Protein AF-A0A085N823-F1 (afdb_monomer)

Structure (mmCIF, N/CA/C/O backbone):
data_AF-A0A085N823-F1
#
_entry.id   AF-A0A085N823-F1
#
loop_
_atom_site.group_PDB
_atom_site.id
_atom_site.type_symbol
_atom_site.label_atom_id
_atom_site.label_alt_id
_atom_site.label_comp_id
_atom_site.label_asym_id
_atom_site.label_entity_id
_atom_site.label_seq_id
_atom_site.pdbx_PDB_ins_code
_atom_site.Cartn_x
_atom_site.Cartn_y
_atom_site.Cartn_z
_atom_site.occupancy
_atom_site.B_iso_or_equiv
_atom_site.auth_seq_id
_atom_site.auth_comp_id
_atom_site.auth_asym_id
_atom_site.auth_atom_id
_atom_site.pdbx_PDB_model_num
ATOM 1 N N . MET A 1 1 ? 18.496 -8.854 4.086 1.00 78.06 1 MET A N 1
ATOM 2 C CA . MET A 1 1 ? 17.150 -8.750 4.682 1.00 78.06 1 MET A CA 1
ATOM 3 C C . MET A 1 1 ? 16.827 -7.274 4.745 1.00 78.06 1 MET A C 1
ATOM 5 O O . MET A 1 1 ? 17.686 -6.530 5.198 1.00 78.06 1 MET A O 1
ATOM 9 N N . MET A 1 2 ? 15.690 -6.856 4.196 1.00 91.50 2 MET A N 1
ATOM 10 C CA . MET A 1 2 ? 15.240 -5.463 4.226 1.00 91.50 2 MET A CA 1
ATOM 11 C C . MET A 1 2 ? 14.125 -5.360 5.263 1.00 91.50 2 MET A C 1
ATOM 13 O O . MET A 1 2 ? 13.225 -6.196 5.261 1.00 91.50 2 MET A O 1
ATOM 17 N N . GLU A 1 3 ? 14.219 -4.380 6.153 1.00 95.69 3 GLU A N 1
ATOM 18 C CA . GLU A 1 3 ? 13.200 -4.093 7.161 1.00 95.69 3 GLU A CA 1
ATOM 19 C C . GLU A 1 3 ? 12.447 -2.829 6.749 1.00 95.69 3 GLU A C 1
ATOM 21 O O . GLU A 1 3 ? 13.062 -1.837 6.355 1.00 95.69 3 GLU A O 1
ATOM 26 N N . VAL A 1 4 ? 11.116 -2.887 6.794 1.00 96.62 4 VAL A N 1
ATOM 27 C CA . VAL A 1 4 ? 10.230 -1.802 6.364 1.00 96.62 4 VAL A CA 1
ATOM 28 C C . VAL A 1 4 ? 9.190 -1.564 7.451 1.00 96.62 4 VAL A C 1
ATOM 30 O O . VAL A 1 4 ? 8.530 -2.498 7.903 1.00 96.62 4 VAL A O 1
ATOM 33 N N . HIS A 1 5 ? 9.018 -0.301 7.839 1.00 96.38 5 HIS A N 1
ATOM 34 C CA . HIS A 1 5 ? 7.946 0.137 8.728 1.00 96.38 5 HIS A CA 1
ATOM 35 C C . HIS A 1 5 ? 6.922 0.941 7.925 1.00 96.38 5 HIS A C 1
ATOM 37 O O . HIS A 1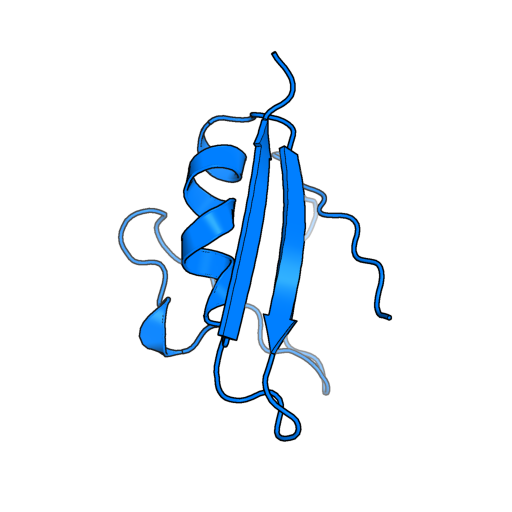 5 ? 7.272 1.925 7.275 1.00 96.38 5 HIS A O 1
ATOM 43 N N . VAL A 1 6 ? 5.656 0.523 7.972 1.00 95.19 6 VAL A N 1
ATOM 44 C CA . VAL A 1 6 ? 4.552 1.181 7.261 1.00 95.19 6 VAL A CA 1
ATOM 45 C C . VAL A 1 6 ? 3.898 2.218 8.174 1.00 95.19 6 VAL A C 1
ATOM 47 O O . VAL A 1 6 ? 3.520 1.909 9.304 1.00 95.19 6 VAL A O 1
ATOM 50 N N . PHE A 1 7 ? 3.736 3.443 7.673 1.00 94.94 7 PHE A N 1
ATOM 51 C CA . PHE A 1 7 ? 3.111 4.561 8.386 1.00 94.94 7 PHE A CA 1
ATOM 52 C C . PHE A 1 7 ? 1.903 5.095 7.615 1.00 94.94 7 PHE A C 1
ATOM 54 O O . PHE A 1 7 ? 1.823 4.958 6.395 1.00 94.94 7 PHE A O 1
ATOM 61 N N . TRP A 1 8 ? 0.972 5.737 8.323 1.00 94.00 8 TRP A N 1
ATOM 62 C CA . TRP A 1 8 ? -0.180 6.403 7.717 1.00 94.00 8 TRP A CA 1
ATOM 63 C C . TRP A 1 8 ? -0.552 7.678 8.475 1.00 94.00 8 TRP A C 1
ATOM 65 O O . TRP A 1 8 ? -0.229 7.826 9.653 1.00 94.00 8 TRP A O 1
ATOM 75 N N . THR A 1 9 ? -1.238 8.594 7.790 1.00 94.56 9 THR A N 1
ATOM 76 C CA . THR A 1 9 ? -1.813 9.810 8.378 1.00 94.56 9 THR A CA 1
ATOM 77 C C . THR A 1 9 ? -3.143 10.150 7.704 1.00 94.56 9 THR A C 1
ATOM 79 O O . THR A 1 9 ? -3.313 9.908 6.508 1.00 94.56 9 THR A O 1
ATOM 82 N N . SER A 1 10 ? -4.083 10.718 8.461 1.00 93.88 10 SER A N 1
ATOM 83 C CA . SER A 1 10 ? -5.300 11.361 7.938 1.00 93.88 10 SER A CA 1
ATOM 84 C C . SER A 1 10 ? -5.125 12.860 7.697 1.00 93.88 10 SER A C 1
ATOM 86 O O . SER A 1 10 ? -6.002 13.493 7.115 1.00 93.88 10 SER A O 1
ATOM 88 N N . GLU A 1 11 ? -4.021 13.437 8.168 1.00 97.00 11 GLU A N 1
ATOM 89 C CA . GLU A 1 11 ? -3.776 14.875 8.161 1.00 97.00 11 GLU A CA 1
ATOM 90 C C . GLU A 1 11 ? -2.510 15.190 7.367 1.00 97.00 11 GLU A C 1
ATOM 92 O O . GLU A 1 11 ? -1.442 14.623 7.613 1.00 97.00 11 GLU A O 1
ATOM 97 N N . ILE A 1 12 ? -2.645 16.104 6.405 1.00 95.88 12 ILE A N 1
ATOM 98 C CA . ILE A 1 12 ? -1.549 16.617 5.584 1.00 95.88 12 ILE A CA 1
ATOM 99 C C . ILE A 1 12 ? -1.657 18.137 5.475 1.00 95.88 12 ILE A C 1
ATOM 101 O O . ILE A 1 12 ? -2.750 18.704 5.519 1.00 95.88 12 ILE A O 1
ATOM 105 N N . SER A 1 13 ? -0.520 18.796 5.280 1.00 97.94 13 SER A N 1
ATOM 106 C CA . SER A 1 13 ? -0.445 20.226 4.983 1.00 97.94 13 SER A CA 1
ATOM 107 C C . SER A 1 13 ? 0.323 20.455 3.685 1.00 97.94 13 SER A C 1
ATOM 109 O O . SER A 1 13 ? 1.359 19.830 3.471 1.00 97.94 13 SER A O 1
ATOM 111 N N . GLY A 1 14 ? -0.147 21.389 2.856 1.00 96.38 14 GLY A N 1
ATOM 112 C CA . GLY A 1 14 ? 0.413 21.645 1.526 1.00 96.38 14 GLY A CA 1
ATOM 113 C C . GLY A 1 14 ? -0.175 20.733 0.445 1.00 96.38 14 GLY A C 1
ATOM 114 O O . GLY A 1 14 ? -1.194 20.076 0.649 1.00 96.38 14 GLY A O 1
ATOM 115 N N . THR A 1 15 ? 0.459 20.722 -0.727 1.00 96.12 15 THR A N 1
ATOM 116 C CA . THR A 1 15 ? 0.037 19.930 -1.893 1.00 96.12 15 THR A CA 1
ATOM 117 C C . THR A 1 15 ? 1.197 19.068 -2.392 1.00 96.12 15 THR A C 1
ATOM 119 O O . THR A 1 15 ? 2.285 19.621 -2.570 1.00 96.12 15 THR A O 1
ATOM 122 N N . PRO A 1 16 ? 1.000 17.757 -2.649 1.00 96.06 16 PRO A N 1
ATOM 123 C CA . PRO A 1 16 ? 2.036 16.916 -3.245 1.00 96.06 16 PRO A CA 1
ATOM 124 C C . PRO A 1 16 ? 2.527 17.492 -4.577 1.00 96.06 16 PRO A C 1
ATOM 126 O O . PRO A 1 16 ? 1.720 17.962 -5.379 1.00 96.06 16 PRO A O 1
ATOM 129 N N . ALA A 1 17 ? 3.837 17.440 -4.806 1.00 96.38 17 ALA A N 1
ATOM 130 C CA . ALA A 1 17 ? 4.481 17.904 -6.029 1.00 96.38 17 ALA A CA 1
ATOM 131 C C . ALA A 1 17 ? 5.461 16.841 -6.536 1.00 96.38 17 ALA A C 1
ATOM 133 O O . ALA A 1 17 ? 5.986 16.051 -5.753 1.00 96.38 17 ALA A O 1
ATOM 134 N N . GLU A 1 18 ? 5.670 16.819 -7.848 1.00 97.75 18 GLU A N 1
ATOM 135 C CA . GLU A 1 18 ? 6.634 15.935 -8.498 1.00 97.75 18 GLU A CA 1
ATOM 136 C C . GLU A 1 18 ? 8.074 16.307 -8.116 1.00 97.75 18 GLU A C 1
ATOM 138 O O . GLU A 1 18 ? 8.406 17.484 -7.946 1.00 97.75 18 GLU A O 1
ATOM 143 N N . SER A 1 19 ? 8.916 15.288 -7.978 1.00 97.19 19 SER A N 1
ATOM 144 C CA . SER A 1 19 ? 10.358 15.389 -7.778 1.00 97.19 19 SER A CA 1
ATOM 145 C C . SER A 1 19 ? 11.087 14.499 -8.787 1.00 97.19 19 SER A C 1
ATOM 147 O O . SER A 1 19 ? 10.464 13.686 -9.467 1.00 97.19 19 SER A O 1
ATOM 149 N N . ASP A 1 20 ? 12.416 14.603 -8.846 1.00 97.38 20 ASP A N 1
ATOM 150 C CA . ASP A 1 20 ? 13.248 13.742 -9.701 1.00 97.38 20 ASP A CA 1
ATOM 151 C C . ASP A 1 20 ? 13.085 12.240 -9.387 1.00 97.38 20 ASP A C 1
ATOM 153 O O . ASP A 1 20 ? 13.369 11.391 -10.230 1.00 97.38 20 ASP A O 1
ATOM 157 N N . GLU A 1 21 ? 12.630 11.905 -8.177 1.00 97.12 21 GLU A N 1
ATOM 158 C CA . GLU A 1 21 ? 12.455 10.529 -7.707 1.00 97.12 21 GLU A CA 1
ATOM 159 C C . GLU A 1 21 ? 11.003 10.037 -7.821 1.00 97.12 21 GLU A C 1
ATOM 161 O O . GLU A 1 21 ? 10.772 8.854 -8.074 1.00 97.12 21 GLU A O 1
ATOM 166 N N . MET A 1 22 ? 10.006 10.911 -7.622 1.00 95.94 22 MET A N 1
ATOM 167 C CA . MET A 1 22 ? 8.604 10.502 -7.468 1.00 95.94 22 MET A CA 1
ATOM 168 C C . MET A 1 22 ? 7.612 11.458 -8.138 1.00 95.94 22 MET A C 1
ATOM 170 O O . MET A 1 22 ? 7.744 12.676 -8.069 1.00 95.94 22 MET A O 1
ATOM 174 N N . SER A 1 23 ? 6.532 10.889 -8.684 1.00 96.62 23 SER A N 1
ATOM 175 C CA . SER A 1 23 ? 5.404 11.615 -9.291 1.00 96.62 23 SER A CA 1
ATOM 176 C C . SER A 1 23 ? 4.100 11.277 -8.540 1.00 96.62 23 SER A C 1
ATOM 178 O O . SER A 1 23 ? 3.420 10.305 -8.893 1.00 96.62 23 SER A O 1
ATOM 180 N N . PRO A 1 24 ? 3.758 12.001 -7.449 1.00 96.38 24 PRO A N 1
ATOM 181 C CA . PRO A 1 24 ? 2.622 11.663 -6.591 1.00 96.38 24 PRO A CA 1
ATOM 182 C C . PRO A 1 24 ? 1.284 11.735 -7.328 1.00 96.38 24 PRO A C 1
ATOM 184 O O . PRO A 1 24 ? 1.011 12.682 -8.068 1.00 96.38 24 PRO A O 1
ATOM 187 N N . ARG A 1 25 ? 0.408 10.755 -7.085 1.00 95.88 25 ARG A N 1
ATOM 188 C CA . ARG A 1 25 ? -0.938 10.703 -7.669 1.00 95.88 25 ARG A CA 1
ATOM 189 C C . ARG A 1 25 ? -1.961 10.236 -6.648 1.00 95.88 25 ARG A C 1
ATOM 191 O O . ARG A 1 25 ? -1.706 9.326 -5.865 1.00 95.88 25 ARG A O 1
ATOM 198 N N . TRP A 1 26 ? -3.136 10.850 -6.701 1.00 95.69 26 TRP A N 1
ATOM 199 C CA . TRP A 1 26 ? -4.285 10.437 -5.908 1.00 95.69 26 TRP A CA 1
ATOM 200 C C . TRP A 1 26 ? -5.038 9.313 -6.616 1.00 95.69 26 TRP A C 1
ATOM 202 O O . TRP A 1 26 ? -5.324 9.408 -7.809 1.00 95.69 26 TRP A O 1
ATOM 212 N N . PHE A 1 27 ? -5.403 8.280 -5.861 1.00 95.69 27 PHE A N 1
ATOM 213 C CA . PHE A 1 27 ? -6.241 7.178 -6.323 1.00 95.69 27 PHE A CA 1
ATOM 214 C C . PHE A 1 27 ? -7.428 7.016 -5.380 1.00 95.69 27 PHE A C 1
ATOM 216 O O . PHE A 1 27 ? -7.295 7.147 -4.163 1.00 95.69 27 PHE A O 1
ATOM 223 N N . GLU A 1 28 ? -8.59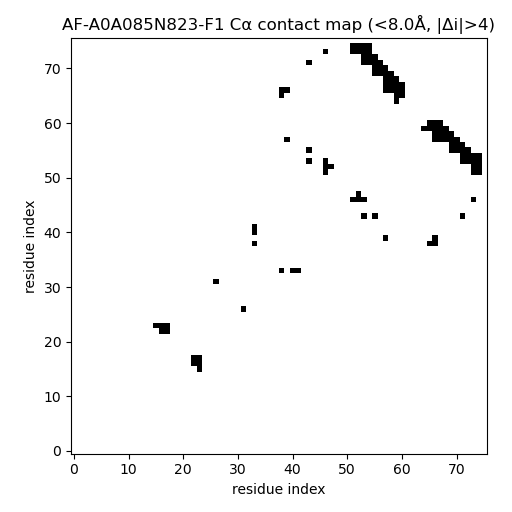8 6.701 -5.930 1.00 96.06 28 GLU A N 1
ATOM 224 C CA . GLU A 1 28 ? -9.709 6.237 -5.104 1.00 96.06 28 GLU A CA 1
ATOM 225 C C . GLU A 1 28 ? -9.356 4.871 -4.501 1.00 96.06 28 GLU A C 1
ATOM 227 O O . GLU A 1 28 ? -8.795 4.020 -5.188 1.00 96.06 28 GLU A O 1
ATOM 232 N N . LEU A 1 29 ? -9.760 4.611 -3.253 1.00 91.94 29 LEU A N 1
ATOM 233 C CA . LEU A 1 29 ? -9.427 3.361 -2.550 1.00 91.94 29 LEU A CA 1
ATOM 234 C C . LEU A 1 29 ? -9.880 2.087 -3.289 1.00 91.94 29 LEU A C 1
ATOM 236 O O . LEU A 1 29 ? -9.262 1.038 -3.147 1.00 91.94 29 LEU A O 1
ATOM 240 N N . LYS A 1 30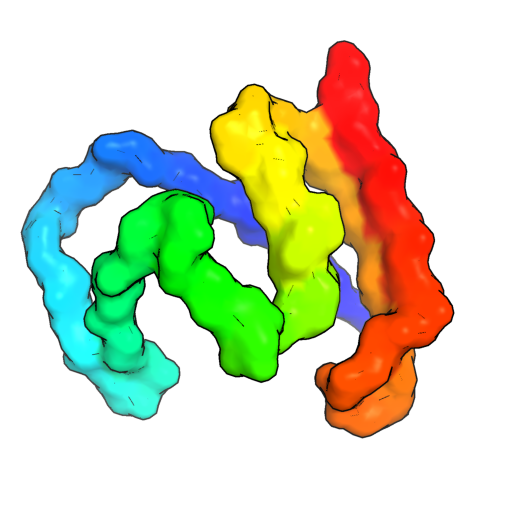 ? -10.948 2.175 -4.091 1.00 92.50 30 LYS A N 1
ATOM 241 C CA . LYS A 1 30 ? -11.464 1.070 -4.920 1.00 92.50 30 LYS A CA 1
ATOM 242 C C . LYS A 1 30 ? -10.715 0.877 -6.247 1.00 92.50 30 LYS A C 1
ATOM 244 O O . LYS A 1 30 ? -10.893 -0.151 -6.886 1.00 92.50 30 LYS A O 1
ATOM 249 N N . ASN A 1 31 ? -9.910 1.859 -6.657 1.00 94.56 31 ASN A N 1
ATOM 250 C CA . ASN A 1 31 ? -9.247 1.940 -7.962 1.00 94.56 31 ASN A CA 1
ATOM 251 C C . ASN A 1 31 ? -7.714 2.0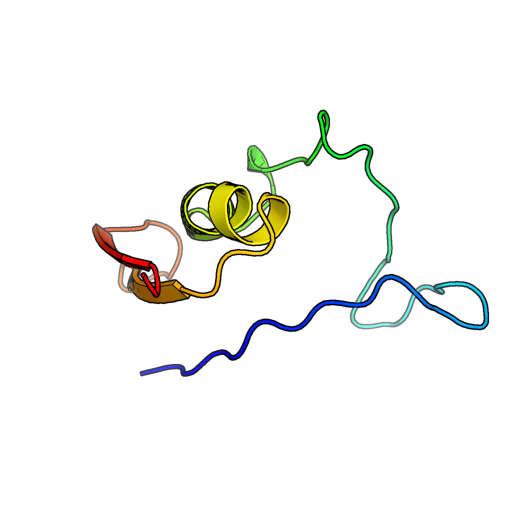14 -7.823 1.00 94.56 31 ASN A C 1
ATOM 253 O O . ASN A 1 31 ? -7.034 2.595 -8.669 1.00 94.56 31 ASN A O 1
ATOM 257 N N . VAL A 1 32 ? -7.165 1.446 -6.746 1.00 95.12 32 VAL A N 1
ATOM 258 C CA . VAL A 1 32 ? -5.716 1.352 -6.534 1.00 95.12 32 VAL A CA 1
ATOM 259 C C . VAL A 1 32 ? -5.101 0.454 -7.625 1.00 95.12 32 VAL A C 1
ATOM 261 O O . VAL A 1 32 ? -5.591 -0.660 -7.846 1.00 95.12 32 VAL A O 1
ATOM 264 N N . PRO A 1 33 ? -4.053 0.901 -8.342 1.00 96.69 33 PRO A N 1
ATOM 265 C CA . PRO A 1 33 ? -3.540 0.218 -9.528 1.00 96.69 33 PRO A CA 1
ATOM 266 C C . PRO A 1 33 ? -2.579 -0.923 -9.166 1.00 96.69 33 PRO A C 1
ATOM 268 O O . PRO A 1 33 ? -1.435 -0.939 -9.607 1.00 96.69 33 PRO A O 1
ATOM 271 N N . PHE A 1 34 ? -3.037 -1.920 -8.408 1.00 95.00 34 PHE A N 1
ATOM 272 C CA . PHE A 1 34 ? -2.156 -2.962 -7.867 1.00 95.00 34 PHE A CA 1
ATOM 273 C C . PHE A 1 34 ? -1.380 -3.800 -8.896 1.00 95.00 34 PHE A C 1
ATOM 275 O O . PHE A 1 34 ? -0.424 -4.477 -8.541 1.00 95.00 34 PHE A O 1
ATOM 282 N N . HIS A 1 35 ? -1.787 -3.789 -10.164 1.00 94.06 35 HIS A N 1
ATOM 283 C CA . HIS A 1 35 ? -1.063 -4.444 -11.257 1.00 94.06 35 HIS A CA 1
ATOM 284 C C . HIS A 1 35 ? 0.224 -3.700 -11.665 1.00 94.06 35 HIS A C 1
ATOM 286 O O . HIS A 1 35 ? 1.044 -4.264 -12.379 1.00 94.06 35 HIS A O 1
ATOM 292 N N . GLN A 1 36 ? 0.377 -2.441 -11.242 1.00 95.12 36 GLN A N 1
ATOM 293 C CA . GLN A 1 36 ? 1.575 -1.605 -11.417 1.00 95.12 36 GLN A CA 1
ATOM 294 C C . GLN A 1 36 ? 2.354 -1.436 -10.102 1.00 95.12 36 GLN A C 1
ATOM 296 O O . GLN A 1 36 ? 3.296 -0.654 -10.046 1.00 95.12 36 GLN A O 1
ATOM 301 N N . MET A 1 37 ? 1.926 -2.114 -9.035 1.00 94.31 37 MET A N 1
ATOM 302 C CA . MET A 1 37 ? 2.517 -2.035 -7.701 1.00 94.31 37 MET A CA 1
ATOM 303 C C . MET A 1 37 ? 3.297 -3.310 -7.389 1.00 94.31 37 MET A C 1
ATOM 305 O O . MET A 1 37 ? 3.275 -4.272 -8.164 1.00 94.31 37 MET A O 1
ATOM 309 N N . TRP A 1 38 ? 3.968 -3.327 -6.242 1.00 94.25 38 TRP A N 1
ATOM 310 C CA . TRP A 1 38 ? 4.656 -4.526 -5.798 1.00 94.25 38 TRP A CA 1
ATOM 311 C C . TRP A 1 38 ? 3.637 -5.632 -5.471 1.00 94.25 38 TRP A C 1
ATOM 313 O O . TRP A 1 38 ? 2.561 -5.344 -4.936 1.00 94.25 38 TRP A O 1
ATOM 323 N N . PRO A 1 39 ? 3.937 -6.909 -5.779 1.00 94.94 39 PRO A N 1
ATOM 324 C CA . PRO A 1 39 ? 3.025 -8.017 -5.495 1.00 94.94 39 PRO A CA 1
ATOM 325 C C . PRO A 1 39 ? 2.591 -8.125 -4.026 1.00 94.94 39 PRO A C 1
ATOM 327 O O . PRO A 1 39 ? 1.478 -8.578 -3.752 1.00 94.94 39 PRO A O 1
ATOM 330 N N . ASP A 1 40 ? 3.446 -7.724 -3.083 1.00 96.12 40 ASP A N 1
ATOM 331 C CA . ASP A 1 40 ? 3.143 -7.770 -1.653 1.00 96.12 40 ASP A CA 1
ATOM 332 C C . ASP A 1 40 ? 2.116 -6.721 -1.207 1.00 96.12 40 ASP A C 1
ATOM 334 O O . ASP A 1 40 ? 1.351 -6.999 -0.278 1.00 96.12 40 ASP A O 1
ATOM 338 N N . ASP A 1 41 ? 2.001 -5.589 -1.909 1.00 95.62 41 ASP A N 1
ATOM 339 C CA . ASP A 1 41 ? 1.063 -4.508 -1.573 1.00 95.62 41 ASP A CA 1
ATOM 340 C C . ASP A 1 41 ? -0.382 -5.008 -1.505 1.00 95.62 41 ASP A C 1
ATOM 342 O O . ASP A 1 41 ? -1.118 -4.691 -0.571 1.00 95.62 41 ASP A O 1
ATOM 346 N N . GLN A 1 42 ? -0.782 -5.886 -2.430 1.00 94.81 42 GLN A N 1
ATOM 347 C CA . GLN A 1 42 ? -2.125 -6.485 -2.441 1.00 94.81 42 GLN A CA 1
ATOM 348 C C . GLN A 1 42 ? -2.433 -7.318 -1.188 1.00 94.81 42 GLN A C 1
ATOM 350 O O . GLN A 1 42 ? -3.602 -7.489 -0.832 1.00 94.81 42 GLN A O 1
ATOM 355 N N . ILE A 1 43 ? -1.403 -7.857 -0.533 1.00 96.00 43 ILE A N 1
ATOM 356 C CA . ILE A 1 43 ? -1.546 -8.778 0.596 1.00 96.00 43 ILE A CA 1
ATOM 357 C C . ILE A 1 43 ? -1.733 -8.000 1.894 1.00 96.00 43 ILE A C 1
ATOM 359 O O . ILE A 1 43 ? -2.631 -8.325 2.673 1.00 96.00 43 ILE A O 1
ATOM 363 N N . TRP A 1 44 ? -0.908 -6.980 2.142 1.00 96.12 44 TRP A N 1
ATOM 364 C CA . TRP A 1 44 ? -0.967 -6.226 3.396 1.00 96.12 44 TRP A CA 1
ATOM 365 C C . TRP A 1 44 ? -1.967 -5.056 3.359 1.00 96.12 44 TRP A C 1
ATOM 367 O O . TRP A 1 44 ? -2.527 -4.693 4.401 1.00 96.12 44 TRP A O 1
ATOM 377 N N . TRP A 1 45 ? -2.284 -4.512 2.177 1.00 95.38 45 TRP A N 1
ATOM 378 C CA . TRP A 1 45 ? -3.193 -3.367 2.017 1.00 95.38 45 TRP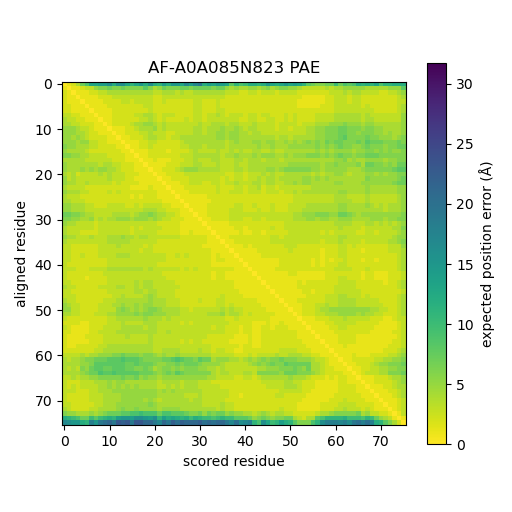 A CA 1
ATOM 379 C C . TRP A 1 45 ? -4.578 -3.522 2.675 1.00 95.38 45 TRP A C 1
ATOM 381 O O . TRP A 1 45 ? -5.045 -2.575 3.314 1.00 95.38 45 TRP A O 1
ATOM 391 N N . PRO A 1 46 ? -5.264 -4.683 2.616 1.00 94.44 46 PRO A N 1
ATOM 392 C CA . PRO A 1 46 ? -6.564 -4.834 3.272 1.00 94.44 46 PRO A CA 1
ATOM 393 C C . PRO A 1 46 ? -6.510 -4.665 4.797 1.00 94.44 46 PRO A C 1
ATOM 395 O O . PRO A 1 46 ? -7.489 -4.218 5.394 1.00 94.44 46 PRO A O 1
ATOM 398 N N . TYR A 1 47 ? -5.393 -5.025 5.435 1.00 94.38 47 TYR A N 1
ATOM 399 C CA . TYR A 1 47 ? -5.197 -4.858 6.879 1.00 94.38 47 TYR A CA 1
ATOM 400 C C . TYR A 1 47 ? -4.919 -3.395 7.221 1.00 94.38 47 TYR A C 1
ATOM 402 O O . TYR A 1 47 ? -5.521 -2.859 8.153 1.00 94.38 47 TYR A O 1
ATOM 410 N N . PHE A 1 48 ? -4.109 -2.731 6.391 1.00 93.31 48 PHE A N 1
ATOM 411 C CA . PHE A 1 48 ? -3.876 -1.291 6.461 1.00 93.31 48 PHE A CA 1
ATOM 412 C C . PHE A 1 48 ? -5.191 -0.497 6.397 1.00 93.31 48 PHE A C 1
ATOM 414 O O . PHE A 1 48 ? -5.461 0.318 7.276 1.00 93.31 48 PHE A O 1
ATOM 421 N N . LEU A 1 49 ? -6.071 -0.796 5.431 1.00 93.00 49 LEU A N 1
ATOM 422 C CA . LEU A 1 49 ? -7.370 -0.118 5.300 1.00 93.00 49 LEU A CA 1
ATOM 423 C C . LEU A 1 49 ? -8.318 -0.347 6.483 1.00 93.00 49 LEU A C 1
ATOM 425 O O . LEU A 1 49 ? -9.173 0.493 6.758 1.00 93.00 49 LEU A O 1
ATOM 429 N N . ARG A 1 50 ? -8.187 -1.477 7.184 1.00 93.25 50 ARG A N 1
ATOM 430 C CA . ARG A 1 50 ? -8.954 -1.767 8.404 1.00 93.25 50 ARG A CA 1
ATOM 431 C C . ARG A 1 50 ? -8.332 -1.152 9.661 1.00 93.25 50 ARG A C 1
ATOM 433 O O . ARG A 1 50 ? -8.828 -1.416 10.753 1.00 93.25 50 ARG A O 1
ATOM 440 N N . ASN A 1 51 ? -7.269 -0.354 9.521 1.00 92.44 51 ASN A N 1
ATOM 441 C CA . ASN A 1 51 ? -6.485 0.198 10.627 1.00 92.44 51 ASN A CA 1
ATOM 442 C C . ASN A 1 51 ? -5.995 -0.898 11.599 1.00 92.44 51 ASN A C 1
ATOM 444 O O . ASN A 1 51 ? -5.961 -0.706 12.814 1.00 92.44 51 ASN A O 1
ATOM 448 N N . GLN A 1 52 ? -5.656 -2.073 11.057 1.00 94.81 52 GLN A N 1
ATOM 449 C CA . GLN A 1 52 ? -5.107 -3.194 11.815 1.00 94.81 52 GLN A CA 1
ATOM 450 C C . GLN A 1 52 ? -3.586 -3.171 11.724 1.00 94.81 52 GLN A C 1
ATOM 452 O O . GLN A 1 52 ? -3.026 -3.064 10.631 1.00 94.81 52 GLN A O 1
ATOM 457 N N . LYS A 1 53 ? -2.913 -3.303 12.868 1.00 96.00 53 LYS A N 1
ATOM 458 C CA . LYS A 1 53 ? -1.465 -3.505 12.889 1.00 96.00 53 LYS A CA 1
ATOM 459 C C . LYS A 1 53 ? -1.142 -4.925 12.441 1.00 96.00 53 LYS A C 1
ATOM 461 O O . LYS A 1 53 ? -1.874 -5.865 12.750 1.00 96.00 53 LYS A O 1
ATOM 466 N N . PHE A 1 54 ? -0.059 -5.062 11.692 1.00 96.44 54 PHE A N 1
ATOM 467 C CA . PHE A 1 54 ? 0.389 -6.341 11.172 1.00 96.44 54 PHE A CA 1
ATOM 468 C C . PHE A 1 54 ? 1.913 -6.412 11.149 1.00 96.44 54 PHE A C 1
ATOM 470 O O . PHE A 1 54 ? 2.604 -5.396 11.053 1.00 96.44 54 PHE A O 1
ATOM 477 N N . GLN A 1 55 ? 2.419 -7.639 11.182 1.00 97.25 55 GLN A N 1
ATOM 478 C CA . GLN A 1 55 ? 3.793 -7.978 10.845 1.00 97.25 55 GLN A CA 1
ATOM 479 C C . GLN A 1 55 ? 3.767 -8.914 9.645 1.00 97.25 55 GLN A C 1
ATOM 481 O O . GLN A 1 55 ? 3.022 -9.896 9.634 1.00 97.25 55 GLN A O 1
ATOM 486 N N . ALA A 1 56 ? 4.560 -8.602 8.624 1.00 96.56 56 ALA A N 1
ATOM 487 C CA . ALA A 1 56 ? 4.591 -9.373 7.394 1.00 96.56 56 ALA A CA 1
ATOM 488 C C . ALA A 1 56 ? 6.022 -9.682 6.958 1.00 96.56 56 ALA A C 1
ATOM 490 O O . ALA A 1 56 ? 6.939 -8.882 7.139 1.00 96.56 56 ALA A O 1
ATOM 491 N N . TYR A 1 57 ? 6.190 -10.859 6.367 1.00 97.31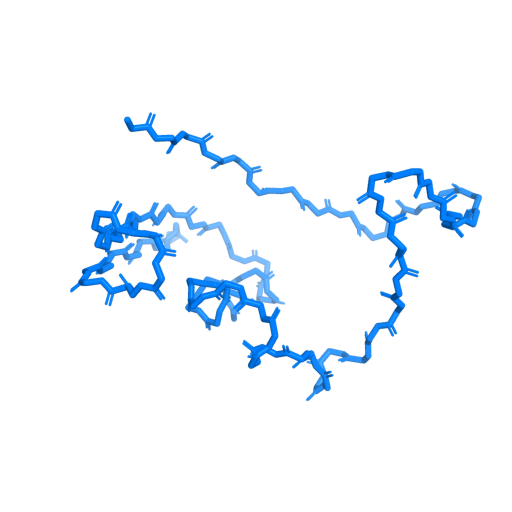 57 TYR A N 1
ATOM 492 C CA . TYR A 1 57 ? 7.426 -11.301 5.743 1.00 97.31 57 TYR A CA 1
ATOM 493 C C . TYR A 1 57 ? 7.135 -11.695 4.299 1.00 97.31 57 TYR A C 1
ATOM 495 O O . TYR A 1 57 ? 6.234 -12.494 4.049 1.00 97.31 57 TYR A O 1
ATOM 503 N N . PHE A 1 58 ? 7.927 -11.172 3.365 1.00 97.31 58 PHE A N 1
ATOM 504 C CA . PHE A 1 58 ? 7.821 -11.455 1.938 1.00 97.31 58 PHE A CA 1
ATOM 505 C C . PHE A 1 58 ? 9.176 -11.923 1.407 1.00 97.31 58 PHE A C 1
ATOM 507 O O . PHE A 1 58 ? 10.193 -11.248 1.568 1.00 97.31 58 PHE A O 1
ATOM 514 N N . LEU A 1 59 ? 9.191 -13.095 0.777 1.00 97.31 59 LEU A N 1
ATOM 515 C CA . LEU A 1 59 ? 10.356 -13.633 0.088 1.00 97.31 59 LEU A CA 1
ATOM 516 C C . LEU A 1 59 ? 10.146 -13.487 -1.412 1.00 97.31 59 LEU A C 1
ATOM 518 O O . LEU A 1 59 ? 9.284 -14.154 -1.988 1.00 97.31 59 LEU A O 1
ATOM 522 N N . TYR A 1 60 ? 10.971 -12.654 -2.026 1.00 96.00 60 TYR A N 1
ATOM 523 C CA . TYR A 1 60 ? 11.059 -12.508 -3.468 1.00 96.00 60 TYR A CA 1
ATOM 524 C C . TYR A 1 60 ? 12.087 -13.465 -4.071 1.00 96.00 60 TYR A C 1
ATOM 526 O O . TYR A 1 60 ? 12.957 -13.998 -3.374 1.00 96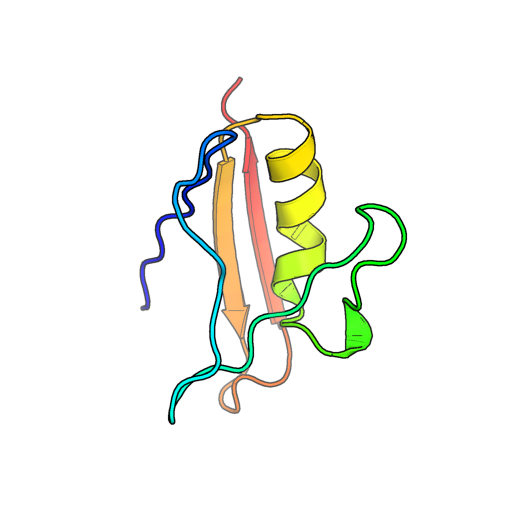.00 60 TYR A O 1
ATOM 534 N N . ASP A 1 61 ? 11.976 -13.696 -5.375 1.00 95.31 61 ASP A N 1
ATOM 535 C CA . ASP A 1 61 ? 13.034 -14.337 -6.139 1.00 95.31 61 ASP A CA 1
ATOM 536 C C . ASP A 1 61 ? 14.293 -13.453 -6.229 1.00 95.31 61 ASP A C 1
ATOM 538 O O . ASP A 1 61 ? 14.358 -12.328 -5.736 1.00 95.31 61 ASP A O 1
ATOM 542 N N . HIS A 1 62 ? 15.340 -13.992 -6.846 1.00 93.00 62 HIS A N 1
ATOM 543 C CA . HIS A 1 62 ? 16.636 -13.324 -6.957 1.00 93.00 62 HIS A CA 1
ATOM 544 C C . HIS A 1 62 ? 16.601 -12.070 -7.846 1.00 93.00 62 HIS A C 1
ATOM 546 O O . HIS A 1 62 ? 17.488 -11.230 -7.718 1.00 93.00 62 HIS A O 1
ATOM 552 N N . LEU A 1 63 ? 15.596 -11.946 -8.720 1.00 93.50 63 LEU A N 1
ATOM 553 C CA . LEU A 1 63 ? 15.384 -10.783 -9.584 1.00 93.50 63 LEU A CA 1
ATOM 554 C C . LEU A 1 63 ? 14.446 -9.739 -8.961 1.00 93.50 63 LEU A C 1
ATOM 556 O O . LEU A 1 63 ? 14.322 -8.653 -9.512 1.00 93.50 63 LEU A O 1
ATOM 560 N N . GLN A 1 64 ? 13.836 -10.037 -7.809 1.00 88.62 64 GLN A N 1
ATOM 561 C CA . GLN A 1 64 ? 12.838 -9.195 -7.139 1.00 88.62 64 GLN A CA 1
ATOM 562 C C . GLN A 1 64 ? 11.548 -8.976 -7.947 1.00 88.62 64 GLN A C 1
ATOM 564 O O . GLN A 1 64 ? 10.808 -8.033 -7.691 1.00 88.62 64 GLN A O 1
ATOM 569 N N . GLU A 1 65 ? 11.241 -9.865 -8.891 1.00 88.56 65 GLU A N 1
ATOM 570 C CA . GLU A 1 65 ? 10.057 -9.748 -9.754 1.00 88.56 65 GLU A CA 1
ATOM 571 C C . GLU A 1 65 ? 8.896 -10.608 -9.252 1.00 88.56 65 GLU A C 1
ATOM 573 O O . GLU A 1 65 ? 7.723 -10.262 -9.421 1.00 88.56 65 GLU A O 1
ATOM 578 N N . LYS A 1 66 ? 9.207 -11.750 -8.628 1.00 92.12 66 LYS A N 1
ATOM 579 C CA . LYS A 1 66 ? 8.201 -12.736 -8.233 1.00 92.12 66 LYS A CA 1
ATOM 580 C C . LYS A 1 66 ? 8.184 -12.960 -6.731 1.00 92.12 66 LYS A C 1
ATOM 582 O O . LYS A 1 66 ? 9.184 -13.358 -6.137 1.00 92.12 66 LYS A O 1
ATOM 587 N N . LEU A 1 67 ? 7.004 -12.812 -6.133 1.00 95.94 67 LEU A N 1
ATOM 588 C CA . LEU A 1 67 ? 6.756 -13.222 -4.757 1.00 95.94 67 LEU A CA 1
ATOM 589 C C . LEU A 1 67 ? 6.704 -14.755 -4.664 1.00 95.94 67 LEU A C 1
ATOM 591 O O . LEU A 1 67 ? 5.868 -15.407 -5.292 1.00 95.94 67 LEU A O 1
ATOM 595 N N . MET A 1 68 ? 7.604 -15.330 -3.871 1.00 97.06 68 MET A N 1
ATOM 596 C CA . MET A 1 68 ? 7.782 -16.779 -3.724 1.00 97.06 68 MET A CA 1
ATOM 597 C C . MET A 1 68 ? 7.106 -17.327 -2.468 1.00 97.06 68 MET A C 1
ATOM 599 O O . MET A 1 68 ? 6.578 -18.439 -2.482 1.00 97.06 68 MET A O 1
ATOM 603 N N . ARG A 1 69 ? 7.135 -16.564 -1.372 1.00 97.31 69 ARG A N 1
ATOM 604 C CA . ARG A 1 69 ? 6.521 -16.930 -0.089 1.00 97.31 69 ARG A CA 1
ATOM 6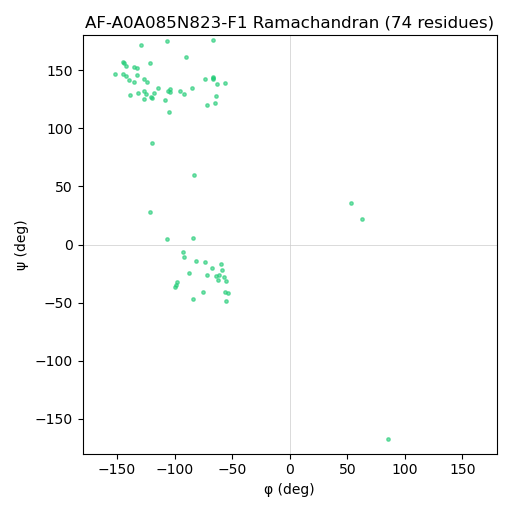05 C C . ARG A 1 69 ? 6.131 -15.669 0.663 1.00 97.31 69 ARG A C 1
ATOM 607 O O . ARG A 1 69 ? 6.848 -14.675 0.596 1.00 97.31 69 ARG A O 1
ATOM 614 N N . HIS A 1 70 ? 5.040 -15.733 1.414 1.00 97.00 70 HIS A N 1
ATOM 615 C CA . HIS A 1 70 ? 4.674 -14.673 2.338 1.00 97.00 70 HIS A CA 1
ATOM 616 C C . HIS A 1 70 ? 4.076 -15.232 3.628 1.00 97.00 70 HIS A C 1
ATOM 618 O O . HIS A 1 70 ? 3.486 -16.313 3.639 1.00 97.00 70 HIS A O 1
ATOM 624 N N . GLU A 1 71 ? 4.217 -14.471 4.703 1.00 97.50 71 GLU A N 1
ATOM 625 C CA . GLU A 1 71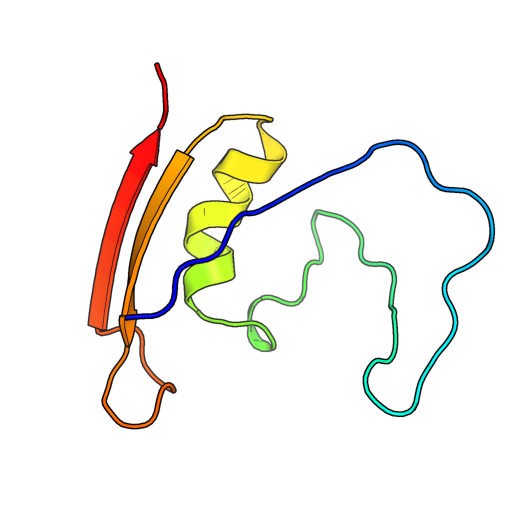 ? 3.574 -14.699 5.994 1.00 97.50 71 GLU A CA 1
ATOM 626 C C . GLU A 1 71 ? 3.037 -13.358 6.494 1.00 97.50 71 GLU A C 1
ATOM 628 O O . GLU A 1 71 ? 3.699 -12.335 6.329 1.00 97.50 71 GLU A O 1
ATOM 633 N N . ILE A 1 72 ? 1.843 -13.351 7.086 1.00 96.69 72 ILE A N 1
ATOM 634 C CA . ILE A 1 72 ? 1.283 -12.161 7.727 1.00 96.69 72 ILE A CA 1
ATOM 635 C C . ILE A 1 72 ? 0.606 -12.553 9.035 1.00 96.69 72 ILE A C 1
ATOM 637 O O . ILE A 1 72 ? -0.214 -13.471 9.075 1.00 96.69 72 ILE A O 1
ATOM 641 N N . ALA A 1 73 ? 0.973 -11.851 10.098 1.00 96.56 73 ALA A N 1
ATOM 642 C CA . ALA A 1 73 ? 0.348 -11.928 11.403 1.00 96.56 73 ALA A CA 1
ATOM 643 C C . ALA A 1 73 ? -0.310 -10.579 11.694 1.00 96.56 73 ALA A C 1
ATOM 645 O O . ALA A 1 73 ? 0.279 -9.528 11.446 1.00 96.56 73 ALA A O 1
ATOM 646 N N . VAL A 1 74 ? -1.541 -10.615 12.189 1.00 93.62 74 VAL A N 1
ATOM 647 C CA . VAL A 1 74 ? -2.286 -9.420 12.590 1.00 93.62 74 VAL A CA 1
ATOM 648 C C . VAL A 1 74 ? -2.260 -9.358 14.103 1.00 93.62 74 VAL A C 1
ATOM 650 O O . VAL A 1 74 ? -2.521 -10.371 14.756 1.00 93.62 74 VAL A O 1
ATOM 653 N N . ASP A 1 75 ? -1.964 -8.181 14.641 1.00 87.19 75 ASP A N 1
ATOM 654 C CA . ASP A 1 75 ? -2.058 -7.961 16.077 1.00 87.19 75 ASP A CA 1
ATOM 655 C C . ASP A 1 75 ? -3.535 -8.095 16.482 1.00 87.19 75 ASP A C 1
ATOM 657 O O . ASP A 1 75 ? -4.408 -7.413 15.934 1.00 87.19 75 ASP A O 1
ATOM 661 N N . SER A 1 76 ? -3.813 -9.025 17.396 1.00 68.56 76 SER A N 1
ATOM 662 C CA . SER A 1 76 ? -5.142 -9.278 17.969 1.00 68.56 76 SER A CA 1
ATOM 663 C C . SER A 1 76 ? -5.522 -8.263 19.035 1.00 68.56 76 SER A C 1
ATOM 665 O O . SER A 1 76 ? -4.637 -7.963 19.869 1.00 68.56 76 SER A O 1
#

Foldseek 3Di:
DDDDDDDDDPDDDDDDDDDPVDDDDDDDPVGPPCVPPQPCCVVCVVCVVVVWDKDKDWDAPPVSRDTDDMDMDTDD

Organism: NCBI:txid68888

Nearest PDB structures (foldseek):
  5mze-assembly3_C  TM=9.710E-01  e=5.564E-05  Mus musculus

InterPro domains:
  IPR003563 Oxidized purine nucleoside triphosphate [PR01403] (3-22)
  IPR003563 Oxidized purine nucleoside triphosphate [PR01403] (23-41)
  IPR003563 Oxidized purine nucleoside triphosphate [PR01403] (42-60)

Radius of gyration: 14.54 Å; Cα contacts (8 Å, |Δi|>4): 57; chains: 1; bounding box: 29×39×29 Å

Secondary structure (DSSP, 8-state):
---------S---S-----SS-------GGG--GGGS-TTHHHHHHHHHTT--EEEEEEE-TTS-SEEEEEEEE--

Sequence (76 aa):
MMEVHVFWTSEISGTPAESDEMSPRWFELKNVPFHQMWPDDQIWWPYFLRNQKFQAYFLYDHLQEKLMRHEIAVDS

Mean predicted aligned error: 3.35 Å

Solvent-accessible surface area (backbone atoms only — not comparable to full-atom values): 5462 Å² total; per-residue (Å²): 139,89,86,84,85,90,84,86,76,97,76,85,82,86,76,92,67,71,55,100,88,45,76,76,78,90,65,57,90,92,63,61,64,59,92,82,47,60,79,63,52,75,69,54,45,66,40,54,77,68,74,45,57,68,52,74,49,78,42,56,46,97,83,66,81,45,81,75,47,74,50,78,48,67,70,128

pLDDT: mean 94.59, std 4.13, range [68.56, 97.94]